Protein AF-A0A183MBA6-F1 (afdb_monomer)

Radius of gyration: 12.16 Å; Cα contacts (8 Å, |Δi|>4): 41; chains: 1; bounding box: 31×19×30 Å

Mean predicted aligned error: 3.76 Å

Sequence (50 aa):
MNIIQCYAPTNDSNDDIKDQFYDRLQSVIEKCPRKDLTILMGDLNAKLGI

Structure (mmCIF, N/CA/C/O backbone):
data_AF-A0A183MBA6-F1
#
_entry.id   AF-A0A183MBA6-F1
#
loop_
_atom_site.group_PDB
_atom_site.id
_atom_site.type_symbol
_atom_site.label_atom_id
_atom_site.label_alt_id
_atom_site.label_comp_id
_atom_site.label_asym_id
_atom_site.label_entity_id
_atom_site.label_seq_id
_atom_site.pdbx_PDB_ins_code
_atom_site.Cartn_x
_atom_site.Cartn_y
_atom_site.Cartn_z
_atom_site.occupancy
_atom_site.B_iso_or_equiv
_atom_site.auth_seq_id
_atom_site.auth_comp_id
_atom_site.auth_asym_id
_atom_site.auth_atom_id
_atom_site.pdbx_PDB_model_num
ATOM 1 N N . MET A 1 1 ? -14.817 1.068 7.921 1.00 91.19 1 MET A N 1
ATOM 2 C CA . MET A 1 1 ? -14.088 0.105 7.056 1.00 91.19 1 MET A CA 1
ATOM 3 C C . MET A 1 1 ? -13.611 0.849 5.825 1.00 91.19 1 MET A C 1
ATOM 5 O O . MET A 1 1 ? -14.419 1.545 5.224 1.00 91.19 1 MET A O 1
ATOM 9 N N . ASN A 1 2 ? -12.340 0.699 5.455 1.00 94.62 2 ASN A N 1
ATOM 10 C CA . ASN A 1 2 ? -11.734 1.345 4.291 1.00 94.62 2 ASN A CA 1
ATOM 11 C C . ASN A 1 2 ? -11.249 0.278 3.307 1.00 94.62 2 ASN A C 1
ATOM 13 O O . ASN A 1 2 ? -10.675 -0.729 3.721 1.00 94.62 2 ASN A O 1
ATOM 17 N N . ILE A 1 3 ? -11.459 0.500 2.013 1.00 95.25 3 ILE A N 1
ATOM 18 C CA . ILE A 1 3 ? -10.901 -0.340 0.952 1.00 95.25 3 ILE A CA 1
ATOM 19 C C . ILE A 1 3 ? -10.053 0.571 0.076 1.00 95.25 3 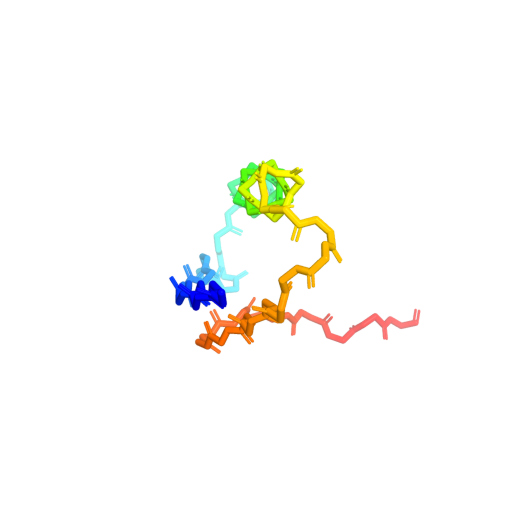ILE A C 1
ATOM 21 O O . ILE A 1 3 ? -10.555 1.554 -0.467 1.00 95.25 3 ILE A O 1
ATOM 25 N N . ILE A 1 4 ? -8.769 0.256 -0.029 1.00 96.50 4 ILE A N 1
ATOM 26 C CA . ILE A 1 4 ? -7.810 0.981 -0.853 1.00 96.50 4 ILE A CA 1
ATOM 27 C C . ILE A 1 4 ? -7.421 0.046 -1.988 1.00 96.50 4 ILE A C 1
ATOM 29 O O . ILE A 1 4 ? -6.806 -0.995 -1.759 1.00 96.50 4 ILE A O 1
ATOM 33 N N . GLN A 1 5 ? -7.792 0.421 -3.209 1.00 96.31 5 GLN A N 1
ATOM 34 C CA . GLN A 1 5 ? -7.352 -0.265 -4.414 1.00 96.31 5 GLN A CA 1
ATOM 35 C C . GLN A 1 5 ? -6.275 0.565 -5.101 1.00 96.31 5 GLN A C 1
ATOM 37 O O . GLN A 1 5 ? -6.482 1.750 -5.369 1.00 96.31 5 GLN A O 1
ATOM 42 N N . CYS A 1 6 ? -5.131 -0.047 -5.386 1.00 95.12 6 CYS A N 1
ATOM 43 C CA . CYS A 1 6 ? -4.020 0.640 -6.030 1.00 95.12 6 CYS A CA 1
ATOM 44 C C . CYS A 1 6 ? -3.342 -0.233 -7.085 1.00 95.12 6 CYS A C 1
ATOM 46 O O . CYS A 1 6 ? -3.409 -1.461 -7.045 1.00 95.12 6 CYS A O 1
ATOM 48 N N . TYR A 1 7 ? -2.720 0.445 -8.044 1.00 93.94 7 TYR A N 1
ATOM 49 C CA . TYR A 1 7 ? -1.897 -0.151 -9.084 1.00 93.94 7 TYR A CA 1
ATOM 50 C C . TYR A 1 7 ? -0.561 0.571 -9.049 1.00 93.94 7 TYR A C 1
ATOM 52 O O . TYR A 1 7 ? -0.504 1.780 -9.290 1.00 93.94 7 TYR A O 1
ATOM 60 N N . ALA A 1 8 ? 0.484 -0.152 -8.673 1.00 94.25 8 ALA A N 1
ATOM 61 C CA . ALA A 1 8 ? 1.828 0.382 -8.626 1.00 94.25 8 ALA A CA 1
ATOM 62 C C . ALA A 1 8 ? 2.355 0.662 -10.041 1.00 94.25 8 ALA A C 1
ATOM 64 O O . ALA A 1 8 ? 1.919 0.019 -11.005 1.00 94.25 8 ALA A O 1
ATOM 65 N N . PRO A 1 9 ? 3.316 1.592 -10.174 1.00 94.5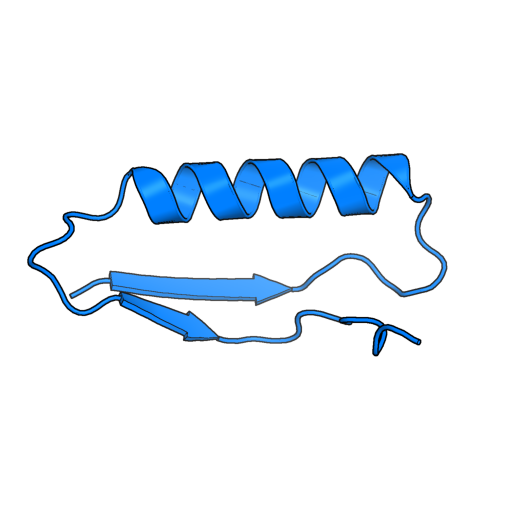6 9 PRO A N 1
ATOM 66 C CA . PRO A 1 9 ? 4.057 1.772 -11.412 1.00 94.56 9 PRO A CA 1
ATOM 67 C C . PRO A 1 9 ? 4.659 0.449 -11.899 1.00 94.56 9 PRO A C 1
ATOM 69 O O . PRO A 1 9 ? 4.948 -0.454 -11.111 1.00 94.56 9 PRO A O 1
ATOM 72 N N . THR A 1 10 ? 4.873 0.340 -13.208 1.00 92.31 10 THR A N 1
ATOM 73 C CA . THR A 1 10 ? 5.501 -0.847 -13.800 1.00 92.31 10 THR A CA 1
ATOM 74 C C . THR A 1 10 ? 6.925 -1.037 -13.275 1.00 92.31 10 THR A C 1
ATOM 76 O O . THR A 1 10 ? 7.579 -0.091 -12.828 1.00 92.31 10 THR A O 1
ATOM 79 N N . ASN A 1 11 ? 7.450 -2.258 -13.380 1.00 87.56 1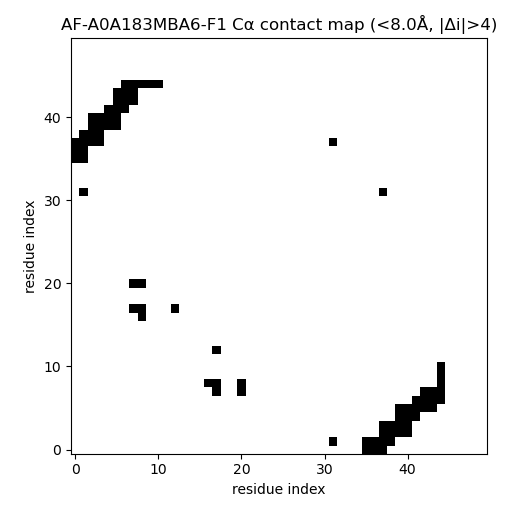1 ASN A N 1
ATOM 80 C CA . ASN A 1 11 ? 8.800 -2.570 -12.910 1.00 87.56 11 ASN A CA 1
ATOM 81 C C . ASN A 1 11 ? 9.900 -1.733 -13.601 1.00 87.56 11 ASN A C 1
ATOM 83 O O . ASN A 1 11 ? 10.921 -1.442 -12.976 1.00 87.56 11 ASN A O 1
ATOM 87 N N . ASP A 1 12 ? 9.662 -1.299 -14.841 1.00 90.88 12 ASP A N 1
ATOM 88 C CA . ASP A 1 12 ? 10.555 -0.437 -15.632 1.00 90.88 12 ASP A CA 1
ATOM 89 C C . ASP A 1 12 ? 10.440 1.057 -15.285 1.00 90.88 12 ASP A C 1
ATOM 91 O O . ASP A 1 12 ? 11.191 1.879 -15.807 1.00 90.88 12 ASP A O 1
ATOM 95 N N . SER A 1 13 ? 9.498 1.433 -14.415 1.00 93.12 13 SER A N 1
ATOM 96 C CA . SER A 1 13 ? 9.356 2.819 -13.961 1.00 93.12 13 SER A CA 1
ATOM 97 C C . SER A 1 13 ? 10.566 3.249 -13.130 1.00 93.12 13 SER A C 1
ATOM 99 O O . SER A 1 13 ? 11.139 2.445 -12.391 1.00 93.12 13 SER A O 1
ATOM 101 N N . ASN A 1 14 ? 10.923 4.532 -13.224 1.00 94.19 14 ASN A N 1
ATOM 102 C CA . ASN A 1 14 ? 12.017 5.121 -12.452 1.00 94.19 14 ASN A CA 1
ATOM 103 C C . ASN A 1 14 ? 11.791 4.958 -10.939 1.00 94.19 14 ASN A C 1
ATOM 105 O O . ASN A 1 14 ? 10.648 5.031 -10.481 1.00 94.19 14 ASN A O 1
ATOM 109 N N . ASP A 1 15 ? 12.865 4.777 -10.171 1.00 92.19 15 ASP A N 1
ATOM 110 C CA . ASP A 1 15 ? 12.755 4.510 -8.733 1.00 92.19 15 ASP A CA 1
ATOM 111 C C . ASP A 1 15 ? 12.126 5.694 -7.980 1.00 92.19 15 ASP A C 1
ATOM 113 O O . ASP A 1 15 ? 11.230 5.465 -7.178 1.00 92.19 15 ASP A O 1
ATOM 117 N N . ASP A 1 16 ? 12.399 6.949 -8.368 1.00 95.56 16 ASP A N 1
ATOM 118 C CA . ASP A 1 16 ? 11.722 8.122 -7.777 1.00 95.56 16 ASP A CA 1
ATOM 119 C C . ASP A 1 16 ? 10.190 8.085 -7.950 1.00 95.56 16 ASP A C 1
ATOM 121 O O . ASP A 1 16 ? 9.436 8.557 -7.099 1.00 95.56 16 ASP A O 1
ATOM 125 N N . ILE A 1 17 ? 9.704 7.526 -9.067 1.00 94.94 17 ILE A N 1
ATOM 126 C CA . ILE A 1 17 ? 8.262 7.391 -9.332 1.00 94.94 17 ILE A CA 1
ATOM 127 C C . ILE A 1 17 ? 7.667 6.311 -8.424 1.00 94.94 17 ILE A C 1
ATOM 129 O O . ILE A 1 17 ? 6.547 6.463 -7.930 1.00 94.94 17 ILE A O 1
ATOM 133 N N . LYS A 1 18 ? 8.406 5.219 -8.203 1.00 92.62 18 LYS A N 1
ATOM 134 C CA . LYS A 1 18 ? 7.998 4.144 -7.294 1.00 92.62 18 LYS A CA 1
ATOM 135 C C . LYS A 1 18 ? 7.987 4.639 -5.853 1.00 92.62 18 LYS A C 1
ATOM 137 O O . LYS A 1 18 ? 6.984 4.450 -5.173 1.00 92.62 18 LYS A O 1
ATOM 142 N N . ASP A 1 19 ? 9.032 5.334 -5.427 1.00 93.94 19 ASP A N 1
ATOM 143 C CA . ASP A 1 19 ? 9.146 5.892 -4.080 1.00 93.94 19 ASP A CA 1
ATOM 144 C C . ASP A 1 19 ? 8.019 6.890 -3.812 1.00 93.94 19 ASP A C 1
ATOM 146 O O . ASP A 1 19 ? 7.272 6.738 -2.847 1.00 93.94 19 ASP A O 1
ATOM 150 N N . GLN A 1 20 ? 7.770 7.820 -4.742 1.00 96.31 20 GLN A N 1
ATOM 151 C CA . GLN A 1 20 ? 6.646 8.751 -4.631 1.00 96.31 20 GLN A CA 1
ATOM 152 C C . GLN A 1 20 ? 5.290 8.030 -4.544 1.00 96.31 20 GLN A C 1
ATOM 154 O O . GLN A 1 20 ? 4.388 8.478 -3.824 1.00 96.31 20 GLN A O 1
ATOM 159 N N . PHE A 1 21 ? 5.109 6.935 -5.287 1.00 95.25 21 PHE A N 1
ATOM 160 C CA . PHE A 1 21 ? 3.895 6.129 -5.203 1.00 95.25 21 PHE A CA 1
ATOM 161 C C . PHE A 1 21 ? 3.728 5.517 -3.805 1.00 95.25 21 PHE A C 1
ATOM 163 O O . PHE A 1 21 ? 2.644 5.635 -3.225 1.00 95.25 21 PHE A O 1
ATOM 170 N N . TYR A 1 22 ? 4.781 4.911 -3.250 1.00 94.12 22 TYR A N 1
ATOM 171 C CA . TYR A 1 22 ? 4.739 4.286 -1.927 1.00 94.12 22 TYR A CA 1
ATOM 172 C C . TYR A 1 22 ? 4.574 5.309 -0.797 1.00 94.12 22 TYR A C 1
ATOM 174 O O . TYR A 1 22 ? 3.743 5.088 0.085 1.00 94.12 22 TYR A O 1
ATOM 182 N N . ASP A 1 23 ? 5.233 6.467 -0.876 1.00 96.62 23 ASP A N 1
ATOM 183 C CA . ASP A 1 23 ? 5.048 7.581 0.064 1.00 96.62 23 ASP A CA 1
ATOM 184 C C . ASP A 1 23 ? 3.595 8.072 0.070 1.00 96.62 23 ASP A C 1
ATOM 186 O O . ASP A 1 23 ? 2.967 8.280 1.116 1.00 96.62 23 ASP A O 1
ATOM 190 N N . ARG A 1 24 ? 3.010 8.226 -1.124 1.00 96.62 24 ARG A N 1
ATOM 191 C CA . ARG A 1 24 ? 1.614 8.644 -1.261 1.00 96.62 24 ARG A CA 1
ATOM 192 C C . ARG A 1 24 ? 0.658 7.579 -0.733 1.00 96.62 24 ARG A C 1
ATOM 194 O O . ARG A 1 24 ? -0.323 7.932 -0.074 1.00 96.62 24 ARG A O 1
ATOM 201 N N . LEU A 1 25 ? 0.921 6.303 -1.013 1.00 95.75 25 LEU A N 1
ATOM 202 C CA . LEU A 1 25 ? 0.116 5.189 -0.518 1.00 95.75 25 LEU A CA 1
ATOM 203 C C . LEU A 1 25 ? 0.148 5.128 1.013 1.00 95.75 25 LEU A C 1
ATOM 205 O O . LEU A 1 25 ? -0.910 5.037 1.640 1.00 95.75 25 LEU A O 1
ATOM 209 N N . GLN A 1 26 ? 1.330 5.266 1.614 1.00 96.00 26 GLN A N 1
ATOM 210 C CA . GLN A 1 26 ? 1.488 5.332 3.063 1.00 96.00 26 GLN A CA 1
ATOM 211 C C . GLN A 1 26 ? 0.688 6.496 3.656 1.00 96.00 26 GLN A C 1
ATOM 213 O O . GLN A 1 26 ? -0.086 6.288 4.589 1.00 96.00 26 GLN A O 1
ATOM 218 N N . SER A 1 27 ? 0.775 7.694 3.070 1.00 97.31 27 SER A N 1
ATOM 219 C CA . SER A 1 27 ? 0.005 8.854 3.540 1.00 97.31 27 SER A CA 1
ATOM 220 C C . SER A 1 27 ? -1.513 8.625 3.501 1.00 97.31 27 SER A C 1
ATOM 222 O O . SER A 1 27 ? -2.244 9.128 4.357 1.00 97.31 27 SER A O 1
ATOM 224 N N . VAL A 1 28 ? -2.020 7.868 2.521 1.00 95.12 28 VAL A N 1
ATOM 225 C CA . VAL A 1 28 ? -3.444 7.495 2.461 1.00 95.12 28 VAL A CA 1
ATOM 226 C C . VAL A 1 28 ? -3.796 6.514 3.579 1.00 95.12 28 VAL A C 1
ATOM 228 O O . VAL A 1 28 ? -4.799 6.719 4.260 1.00 95.12 28 VAL A O 1
ATOM 231 N N . ILE A 1 29 ? -2.963 5.497 3.807 1.00 94.69 29 ILE A N 1
ATOM 232 C CA . ILE A 1 29 ? -3.157 4.507 4.877 1.00 94.69 29 ILE A CA 1
ATOM 233 C C . ILE A 1 29 ? -3.132 5.180 6.258 1.00 94.69 29 ILE A C 1
ATOM 235 O O . ILE A 1 29 ? -3.967 4.875 7.106 1.00 94.69 29 ILE A O 1
ATOM 239 N N . GLU A 1 30 ? -2.230 6.135 6.484 1.00 95.00 30 GLU A N 1
ATOM 240 C CA . GLU A 1 30 ? -2.109 6.862 7.756 1.00 95.00 30 GLU A CA 1
ATOM 241 C C . GLU A 1 30 ? -3.323 7.743 8.076 1.00 95.00 30 GLU A C 1
ATOM 243 O O . GLU A 1 30 ? -3.612 7.999 9.246 1.00 95.00 30 GLU A O 1
ATOM 248 N N . LYS A 1 31 ? -4.062 8.184 7.052 1.00 94.25 31 LYS A N 1
ATOM 249 C CA . LYS A 1 31 ? -5.311 8.942 7.221 1.00 94.25 31 LYS A CA 1
ATOM 250 C C . LYS A 1 31 ? -6.498 8.050 7.577 1.00 94.25 31 LYS A C 1
ATOM 252 O O . LYS A 1 31 ? -7.511 8.563 8.057 1.00 94.25 31 LYS A O 1
ATOM 257 N N . CYS A 1 32 ? -6.407 6.739 7.355 1.00 94.25 32 CYS A N 1
ATOM 258 C CA . CYS A 1 32 ? -7.470 5.816 7.728 1.00 94.25 32 CYS A CA 1
ATOM 259 C C . CYS A 1 32 ? -7.572 5.700 9.262 1.00 94.25 32 CYS A C 1
ATOM 261 O O . CYS A 1 32 ? -6.559 5.514 9.943 1.00 94.25 32 CYS A O 1
ATOM 263 N N . PRO A 1 33 ? -8.786 5.765 9.843 1.00 93.38 33 PRO A N 1
ATOM 264 C CA . PRO A 1 33 ? -8.966 5.559 11.275 1.00 93.38 33 PRO A CA 1
ATOM 265 C C . PRO A 1 33 ? -8.423 4.194 11.715 1.00 93.38 33 PRO A C 1
ATOM 267 O O . PRO A 1 33 ? -8.878 3.161 11.234 1.00 93.38 33 PRO A O 1
ATOM 270 N N . ARG A 1 34 ? -7.505 4.168 12.691 1.00 87.25 34 ARG A N 1
ATOM 271 C CA . ARG A 1 34 ? -6.885 2.920 13.195 1.00 87.25 34 ARG A CA 1
ATOM 272 C C . ARG A 1 34 ? -7.872 1.899 13.774 1.00 87.25 34 ARG A C 1
ATOM 274 O O . ARG A 1 34 ? -7.527 0.732 13.905 1.00 87.25 34 ARG A O 1
ATOM 281 N N . LYS A 1 35 ? -9.069 2.341 14.171 1.00 91.38 35 LYS A N 1
ATOM 282 C CA . LYS A 1 35 ? -10.126 1.477 14.723 1.00 91.38 35 LYS A CA 1
ATOM 283 C C . LYS A 1 35 ? -10.944 0.769 13.638 1.00 91.38 35 LYS A C 1
ATOM 285 O O . LYS A 1 35 ? -11.667 -0.171 13.952 1.00 91.38 35 LYS A O 1
ATOM 290 N N . ASP A 1 36 ? -10.817 1.203 12.387 1.00 91.31 36 ASP A N 1
ATOM 291 C CA . ASP A 1 36 ? -11.551 0.650 11.260 1.00 91.31 36 ASP A CA 1
ATOM 292 C C . ASP A 1 36 ? -10.699 -0.371 10.504 1.00 91.31 36 ASP A C 1
ATOM 294 O O . ASP A 1 36 ? -9.535 -0.120 10.186 1.00 91.31 36 ASP A O 1
ATOM 298 N N . LEU A 1 37 ? -11.310 -1.501 10.130 1.00 93.94 37 LEU A N 1
ATOM 299 C CA . LEU A 1 37 ? -10.696 -2.453 9.205 1.00 93.94 37 LEU A CA 1
ATOM 300 C C . LEU A 1 37 ? -10.331 -1.739 7.898 1.00 93.94 37 LEU A C 1
ATOM 302 O O . LEU A 1 37 ? -11.201 -1.137 7.263 1.00 93.94 37 LEU A O 1
ATOM 306 N N . THR A 1 38 ? -9.066 -1.839 7.497 1.00 95.44 38 THR A N 1
ATOM 307 C CA . THR A 1 38 ? -8.560 -1.311 6.228 1.00 95.44 38 THR A CA 1
ATOM 308 C C . THR A 1 38 ? -8.033 -2.465 5.385 1.00 95.44 38 THR A C 1
ATOM 310 O O . THR A 1 38 ? -7.165 -3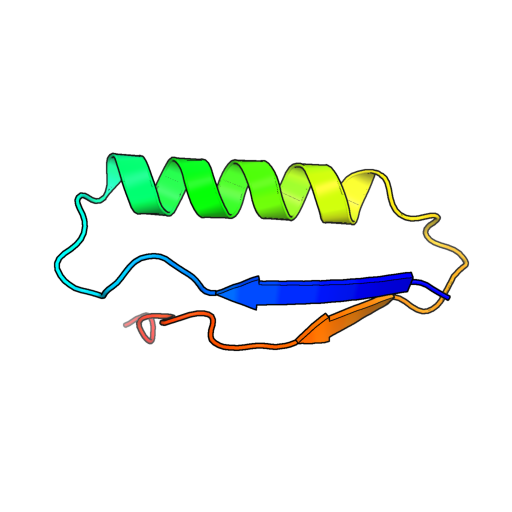.208 5.833 1.00 95.44 38 THR A O 1
ATOM 313 N N . ILE A 1 39 ? -8.577 -2.627 4.180 1.00 95.62 39 ILE A N 1
ATOM 314 C CA . ILE A 1 39 ? -8.138 -3.625 3.201 1.00 95.62 39 ILE A CA 1
ATOM 315 C C . ILE A 1 39 ? -7.378 -2.896 2.098 1.00 95.62 39 ILE A C 1
ATOM 317 O O . ILE A 1 39 ? -7.948 -2.049 1.413 1.00 95.62 39 ILE A O 1
ATOM 321 N N . LEU A 1 40 ? -6.103 -3.237 1.925 1.00 95.06 40 LEU A N 1
ATOM 322 C CA . LEU A 1 40 ? -5.292 -2.816 0.787 1.00 95.06 40 LEU A CA 1
ATOM 323 C C . LEU A 1 40 ? -5.276 -3.943 -0.249 1.00 95.06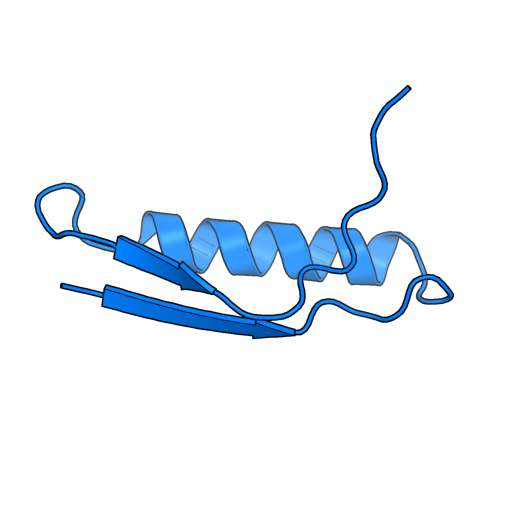 40 LEU A C 1
ATOM 325 O O . LEU A 1 40 ? -4.957 -5.082 0.087 1.00 95.06 40 LEU A O 1
ATOM 329 N N . MET A 1 41 ? -5.627 -3.633 -1.493 1.00 95.56 41 MET A N 1
ATOM 330 C CA . MET A 1 41 ? -5.688 -4.612 -2.578 1.00 95.56 41 MET A CA 1
ATOM 331 C C . MET A 1 41 ? -5.307 -4.001 -3.931 1.00 95.56 41 MET A C 1
ATOM 333 O O . MET A 1 41 ? -5.262 -2.782 -4.094 1.00 95.56 41 MET A O 1
ATOM 337 N N . GLY A 1 42 ? -5.070 -4.864 -4.917 1.00 94.00 42 GLY A N 1
ATOM 338 C CA . GLY A 1 42 ? -4.659 -4.485 -6.267 1.00 94.00 42 GLY A CA 1
ATOM 339 C C . GLY A 1 42 ? -3.287 -5.050 -6.619 1.00 94.00 42 GLY A C 1
ATOM 340 O O . GLY A 1 42 ? -2.834 -6.008 -5.993 1.00 94.00 42 GLY A O 1
ATOM 341 N N . ASP A 1 43 ? -2.654 -4.474 -7.635 1.00 93.25 43 ASP A N 1
ATOM 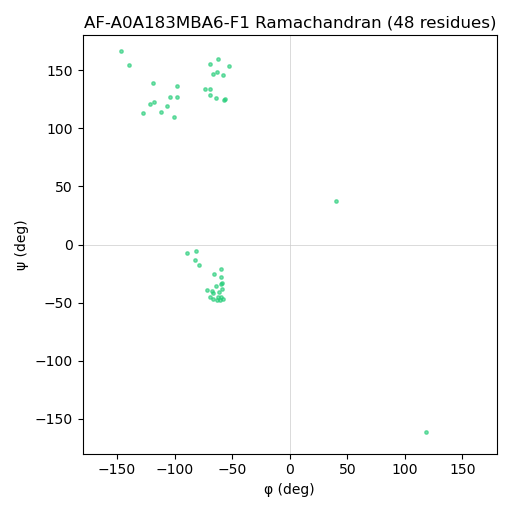342 C CA . ASP A 1 43 ? -1.330 -4.889 -8.094 1.00 93.25 43 ASP A CA 1
ATOM 343 C C . ASP A 1 43 ? -0.273 -3.932 -7.547 1.00 93.25 43 ASP A C 1
ATOM 345 O O . ASP A 1 43 ? -0.197 -2.772 -7.948 1.00 93.25 43 ASP A O 1
ATOM 349 N N . LEU A 1 44 ? 0.536 -4.414 -6.608 1.00 90.25 44 LEU A N 1
ATOM 350 C CA . LEU A 1 44 ? 1.589 -3.620 -5.985 1.00 90.25 44 LEU A CA 1
ATOM 351 C C . LEU A 1 44 ? 2.927 -3.702 -6.730 1.00 90.25 44 LEU A C 1
ATOM 353 O O . LEU A 1 44 ? 3.836 -2.976 -6.347 1.00 90.25 44 LEU A O 1
ATOM 357 N N . ASN A 1 45 ? 3.079 -4.557 -7.755 1.00 86.12 45 ASN A N 1
ATOM 358 C CA . ASN A 1 45 ? 4.354 -4.780 -8.460 1.00 86.12 45 ASN A CA 1
ATOM 359 C C . ASN A 1 45 ? 5.579 -4.830 -7.518 1.00 86.12 45 ASN A C 1
ATOM 361 O O . ASN A 1 45 ? 6.653 -4.304 -7.821 1.00 86.12 45 ASN 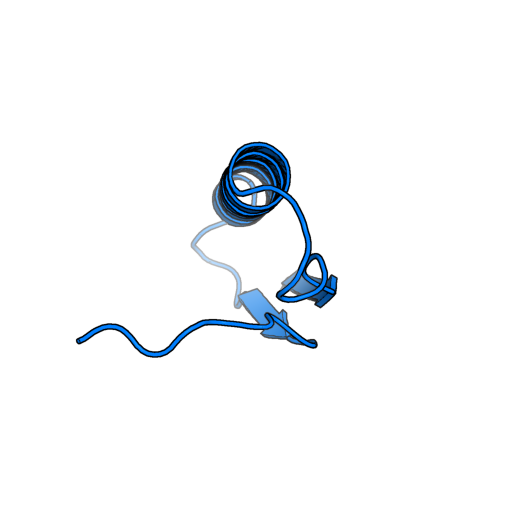A O 1
ATOM 365 N N . ALA A 1 46 ? 5.408 -5.430 -6.335 1.00 76.12 46 ALA A N 1
ATOM 366 C CA . ALA A 1 46 ? 6.439 -5.454 -5.312 1.00 76.12 46 ALA A CA 1
ATOM 367 C C . ALA A 1 46 ? 7.597 -6.346 -5.771 1.00 76.12 46 ALA A C 1
ATOM 369 O O . ALA A 1 46 ? 7.397 -7.504 -6.145 1.00 76.12 46 ALA A O 1
ATOM 370 N N . LYS A 1 47 ? 8.825 -5.826 -5.710 1.00 74.88 47 LYS A N 1
ATOM 37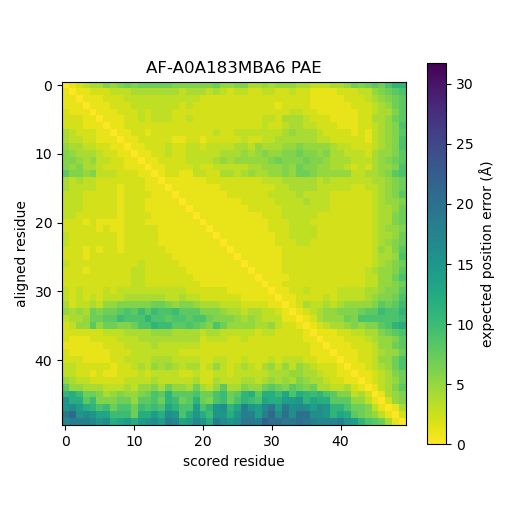1 C CA . LYS A 1 47 ? 10.015 -6.672 -5.814 1.00 74.88 47 LYS A CA 1
ATOM 372 C C . LYS A 1 47 ? 10.172 -7.438 -4.503 1.00 74.88 47 LYS A C 1
ATOM 374 O O . LYS A 1 47 ? 10.080 -6.850 -3.428 1.00 74.88 47 LYS A O 1
ATOM 379 N N . LEU A 1 48 ? 10.426 -8.740 -4.588 1.00 67.81 48 LEU A N 1
ATOM 380 C CA . LEU A 1 48 ? 10.864 -9.506 -3.425 1.00 67.81 48 LEU A CA 1
ATOM 381 C C . LEU A 1 48 ? 12.233 -8.966 -2.994 1.00 67.81 48 LEU A C 1
ATOM 383 O O . LEU A 1 48 ? 13.141 -8.859 -3.820 1.00 67.81 48 LEU A O 1
ATOM 387 N N . GLY A 1 49 ? 12.351 -8.580 -1.724 1.00 69.00 49 GLY A N 1
ATOM 388 C CA . GLY A 1 49 ? 13.641 -8.232 -1.135 1.00 69.00 49 GLY A CA 1
ATOM 389 C C . GLY A 1 49 ? 14.568 -9.448 -1.122 1.00 69.00 49 GLY A C 1
ATOM 390 O O . GLY A 1 49 ? 14.092 -10.581 -1.022 1.00 69.00 49 GLY A O 1
ATOM 391 N N . ILE A 1 50 ? 15.872 -9.197 -1.247 1.00 50.97 50 ILE A N 1
ATOM 392 C CA . ILE A 1 50 ? 16.924 -10.189 -0.987 1.00 50.97 50 ILE A CA 1
ATOM 393 C C . ILE A 1 50 ? 17.251 -10.153 0.504 1.00 50.97 50 ILE A C 1
ATOM 395 O O . ILE A 1 50 ? 17.369 -9.022 1.028 1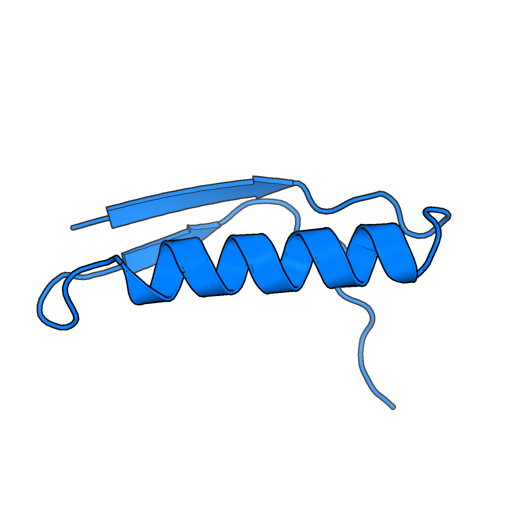.00 50.97 50 ILE A O 1
#

Solvent-accessible surface area (backbone atoms only — not comparable to full-atom values): 3229 Å² total; per-residue (Å²): 110,46,79,47,76,49,72,48,64,60,88,88,51,56,65,70,60,47,51,53,49,51,56,52,50,50,56,53,58,70,69,49,61,88,89,40,61,69,47,80,49,72,48,66,71,73,76,83,81,131

InterPro domains:
  IPR036691 Endonuclease/exonuclease/phosphatase superfamily [G3DSA:3.60.10.10] (1-50)
  IPR036691 Endonuclease/exonuclease/phosphatase superfamily [SSF56219] (2-48)

Nearest PDB structures (foldseek):
  5j3p-assembly1_A  TM=8.166E-01  e=1.214E+00  Homo sapiens
  5bsk-assembly1_D  TM=4.710E-01  e=5.174E+00  Homo sapiens
  3ggj-assembly1_B-2  TM=4.454E-01  e=4.206E+00  Homo sapiens
  3ggc-assembly1_B-2  TM=4.496E-01  e=4.507E+00  Homo sapiens

Organism: NCBI:txid48269

pLDDT: mean 91.23, std 8.65, range [50.97, 97.31]

Foldseek 3Di:
DEEAEDAADAPPDDVVSRVVVVVVVVVVVVPDDPVDDYHYDYHSNDDDDD

Secondary structure (DSSP, 8-state):
-EEEEEEPPPTTS-HHHHHHHHHHHHHHHHHS-TTS-EEEEEE--PPPP-